Protein AF-A0A5C6ZH73-F1 (afdb_monomer)

Radius of gyration: 21.22 Å; Cα contacts (8 Å, |Δi|>4): 100; chains: 1; bounding box: 59×22×69 Å

Solvent-accessible surface area (backbone atoms only — not comparable to full-atom values): 9180 Å² total; per-residue (Å²): 137,83,81,81,75,85,69,60,70,68,52,52,53,50,52,51,49,53,51,51,50,54,53,51,55,53,50,50,53,48,52,51,52,52,50,52,39,52,50,30,51,54,52,22,63,76,31,60,92,39,62,70,47,25,53,32,22,52,52,22,32,50,50,50,52,50,44,44,66,76,56,54,63,60,82,90,48,64,80,86,55,101,42,71,70,48,46,54,51,33,50,53,50,44,50,55,48,50,56,54,32,62,71,47,49,60,59,51,52,50,50,36,48,60,29,42,38,67,47,44,36,74,76,37,101,44,56,65,56,35,50,52,51,49,53,51,49,50,52,53,52,50,53,54,49,51,52,51,50,55,53,48,54,52,51,52,53,49,54,53,51,58,58,58,76,74,110

Sequence (167 aa):
MKLYHAKAPDNFQKQLQTFKALLKGSMMAKTSSFMLIAVSLVLAYKSRDNMLNVLLLLTGMASVVFYIIKHLSLQEIKQKSYTQRSLMSSISKFKAYMANRKKYEIYFLGFWIISLIPYATSFLDSKLHAILFAILYIAVVTVLGNLAYKKIDKIIAHLESELQSIQ

Foldseek 3Di:
DDDDPPPPPVVLVVLVVLVVVVVVVLVVVLVVLVVLLVVLVVLLVVCVVPVLLNVLSVVLSVLSVVCSVPQSDCPPLDQPDSDLVSSLVSLVVVLVSLVSNLVCVLVSLLSSLVSCLVSQCVVDPDSVVSVVVSVVVSVVCNVVSVVVSVVVVVSSVVSNVVSVVVD

pLDDT: mean 83.02, std 11.83, range [34.12, 93.12]

Organism: NCBI:txid291179

Mean predicted aligned error: 7.64 Å

Secondary structure (DSSP, 8-state):
-------HHHHHHHHHHHHHHHHHHHHHHHHHHHHHHHHHHHHHHHTTT-HHHHHHHHHHHHHHHHHHHHHS--TT------SHHHHHHHHHHHHHHHHHHHHHHHHHHHHHHHHHHHHHHHHSS-HHHHHHHHHHHHHHHHHHHHHHHHHHHHHHHHHHHHHHTT-

Structure (mmCIF, N/CA/C/O backbone):
data_AF-A0A5C6ZH73-F1
#
_entry.id   AF-A0A5C6ZH73-F1
#
loop_
_atom_site.group_PDB
_atom_site.id
_atom_site.type_symbol
_atom_site.label_atom_id
_atom_site.label_alt_id
_atom_site.label_comp_id
_atom_site.label_asym_id
_atom_site.label_entity_id
_atom_site.label_seq_id
_atom_site.pdbx_PDB_ins_code
_atom_site.Cartn_x
_atom_site.Cartn_y
_atom_site.Cartn_z
_atom_site.occupancy
_atom_site.B_iso_or_equiv
_atom_site.auth_seq_id
_atom_site.auth_comp_id
_atom_site.auth_asym_id
_atom_site.auth_atom_id
_atom_site.pdbx_PDB_model_num
ATOM 1 N N . MET A 1 1 ? -36.554 -12.884 39.669 1.00 35.38 1 MET A N 1
ATOM 2 C CA . MET A 1 1 ? -35.283 -12.130 39.622 1.00 35.38 1 MET A CA 1
ATOM 3 C C . MET A 1 1 ? -34.382 -12.817 38.596 1.00 35.38 1 MET A C 1
ATOM 5 O O . MET A 1 1 ? -33.847 -13.876 38.890 1.00 35.38 1 MET A O 1
ATOM 9 N N . LYS A 1 2 ? -34.346 -12.344 37.341 1.00 34.12 2 LYS A N 1
ATOM 10 C CA . LYS A 1 2 ? -33.519 -12.963 36.288 1.00 34.12 2 LYS A CA 1
ATOM 11 C C . LYS A 1 2 ? -32.107 -12.387 36.384 1.00 34.12 2 LYS A C 1
ATOM 13 O O . LYS A 1 2 ? -31.927 -11.183 36.242 1.00 34.12 2 LYS A O 1
ATOM 18 N N . LEU A 1 3 ? -31.146 -13.256 36.681 1.00 39.62 3 LEU A N 1
ATOM 19 C CA . LEU A 1 3 ? -29.723 -12.947 36.767 1.00 39.62 3 LEU A CA 1
ATOM 20 C C . LEU A 1 3 ? -29.227 -12.393 35.422 1.00 39.62 3 LEU A C 1
ATOM 22 O O . LEU A 1 3 ? -29.347 -13.047 34.387 1.00 39.62 3 LEU A O 1
ATOM 26 N N . TYR A 1 4 ? -28.682 -11.177 35.448 1.00 38.81 4 TYR A N 1
ATOM 27 C CA . TYR A 1 4 ? -27.934 -10.596 34.338 1.00 38.81 4 TYR A CA 1
ATOM 28 C C . TYR A 1 4 ? -26.673 -11.437 34.113 1.00 38.81 4 TYR A C 1
ATOM 30 O O . TYR A 1 4 ? -25.740 -11.398 34.913 1.00 38.81 4 TYR A O 1
ATOM 38 N N . HIS A 1 5 ? -26.632 -12.213 33.030 1.00 41.28 5 HIS A N 1
ATOM 39 C CA . HIS A 1 5 ? -25.399 -12.869 32.613 1.00 41.28 5 HIS A CA 1
ATOM 40 C C . HIS A 1 5 ? -24.387 -11.812 32.159 1.00 41.28 5 HIS A C 1
ATOM 42 O O . HIS A 1 5 ? -24.611 -11.086 31.189 1.00 41.28 5 HIS A O 1
ATOM 48 N N . ALA A 1 6 ? -23.262 -11.743 32.867 1.00 46.09 6 ALA A N 1
ATOM 49 C CA . ALA A 1 6 ? -22.096 -10.954 32.504 1.00 46.09 6 ALA A CA 1
ATOM 50 C C . ALA A 1 6 ? -21.569 -11.378 31.116 1.00 46.09 6 ALA A C 1
ATOM 52 O O . ALA A 1 6 ? -20.849 -12.361 30.980 1.00 46.09 6 ALA A O 1
ATOM 53 N N . LYS A 1 7 ? -21.936 -10.623 30.073 1.00 51.59 7 LYS A N 1
ATOM 54 C CA . LYS A 1 7 ? -21.521 -10.802 28.662 1.00 51.59 7 LYS A CA 1
ATOM 55 C C . LYS A 1 7 ? -20.180 -10.123 28.307 1.00 51.59 7 LYS A C 1
ATOM 57 O O . LYS A 1 7 ? -19.784 -10.107 27.145 1.00 51.59 7 LYS A O 1
ATOM 62 N N . ALA A 1 8 ? -19.508 -9.503 29.277 1.00 52.72 8 ALA A N 1
ATOM 63 C CA . ALA A 1 8 ? -18.478 -8.486 29.038 1.00 52.72 8 ALA A CA 1
ATOM 64 C C . ALA A 1 8 ? -17.054 -8.975 28.651 1.00 52.72 8 ALA A C 1
ATOM 66 O O . ALA A 1 8 ? -16.444 -8.324 27.799 1.00 52.72 8 ALA A O 1
ATOM 67 N N . PRO A 1 9 ? -16.483 -10.066 29.208 1.00 55.25 9 PRO A N 1
ATOM 68 C CA . PRO A 1 9 ? -15.071 -10.390 28.962 1.00 55.25 9 PRO A CA 1
ATOM 69 C C . PRO A 1 9 ? -14.806 -10.985 27.567 1.00 55.25 9 PRO A C 1
ATOM 71 O O . PRO A 1 9 ? -13.835 -10.591 26.917 1.00 55.25 9 PRO A O 1
ATOM 74 N N . ASP A 1 10 ? -15.695 -11.848 27.063 1.00 63.78 10 ASP A N 1
ATOM 75 C CA . ASP A 1 10 ? -15.558 -12.459 25.729 1.00 63.78 10 ASP A CA 1
ATOM 76 C C . ASP A 1 10 ? -15.704 -11.436 24.596 1.00 63.78 10 ASP A C 1
ATOM 78 O O . ASP A 1 10 ? -14.987 -11.492 23.592 1.00 63.78 10 ASP A O 1
ATOM 82 N N . ASN A 1 11 ? -16.599 -10.455 24.761 1.00 78.06 11 ASN A N 1
ATOM 83 C CA . ASN A 1 11 ? -16.852 -9.466 23.717 1.00 78.06 11 ASN A CA 1
ATOM 84 C C . ASN A 1 11 ? -15.655 -8.517 23.535 1.00 78.06 11 ASN A C 1
ATOM 86 O O . ASN A 1 11 ? -15.214 -8.265 22.414 1.00 78.06 11 ASN A O 1
ATOM 90 N N . PHE A 1 12 ? -15.052 -8.066 24.641 1.00 80.31 12 PHE A N 1
ATOM 91 C CA . PHE A 1 12 ? -13.854 -7.227 24.585 1.00 80.31 12 PHE A CA 1
ATOM 92 C C . PHE A 1 12 ? -12.657 -7.963 23.963 1.00 80.31 12 PHE A C 1
ATOM 94 O O . PHE A 1 12 ? -11.948 -7.398 23.126 1.00 80.31 12 PHE A O 1
ATOM 101 N N . GLN A 1 13 ? -12.435 -9.235 24.317 1.00 83.12 13 GLN A N 1
ATOM 102 C CA . GLN A 1 13 ? -11.356 -10.026 23.718 1.00 83.12 13 GLN A CA 1
ATOM 103 C C . GLN A 1 13 ? -11.556 -10.238 22.212 1.00 83.12 13 GLN A C 1
ATOM 105 O O . GLN A 1 13 ? -10.593 -10.146 21.446 1.00 83.12 13 GLN A O 1
ATOM 110 N N . LYS A 1 14 ? -12.795 -10.452 21.762 1.00 86.19 14 LYS A N 1
ATOM 111 C CA . LYS A 1 14 ? -13.124 -10.586 20.337 1.00 86.19 14 LYS A CA 1
ATOM 112 C C . LYS A 1 14 ? -12.886 -9.286 19.558 1.00 86.19 14 LYS A C 1
ATOM 114 O O . LYS A 1 14 ? -12.275 -9.309 18.484 1.00 86.19 14 LYS A O 1
ATOM 119 N N . GLN A 1 15 ? -13.292 -8.145 20.111 1.00 85.50 15 GLN A N 1
ATOM 120 C CA . GLN A 1 15 ? -13.031 -6.820 19.531 1.00 85.50 15 GLN A CA 1
ATOM 121 C C . GLN A 1 15 ? -11.529 -6.542 19.433 1.00 85.50 15 GLN A C 1
ATOM 123 O O . GLN A 1 15 ? -11.021 -6.120 18.391 1.00 85.50 15 GLN A O 1
ATOM 128 N N . LEU A 1 16 ? -10.797 -6.863 20.500 1.00 87.38 16 LEU A N 1
ATOM 129 C CA . LEU A 1 16 ? -9.347 -6.761 20.567 1.00 87.38 16 LEU A CA 1
ATOM 130 C C . LEU A 1 16 ? -8.655 -7.613 19.494 1.00 87.38 16 LEU A C 1
ATOM 132 O O . LEU A 1 16 ? -7.744 -7.135 18.815 1.00 87.38 16 LEU A O 1
ATOM 136 N N . GLN A 1 17 ? -9.068 -8.870 19.327 1.00 88.19 17 GLN A N 1
ATOM 137 C CA . GLN A 1 17 ? -8.519 -9.762 18.302 1.00 88.19 17 GLN A CA 1
ATOM 138 C C . GLN A 1 17 ? -8.800 -9.245 16.890 1.00 88.19 17 GLN A C 1
ATOM 140 O O . GLN A 1 17 ? -7.896 -9.227 16.053 1.00 88.19 17 GLN A O 1
ATOM 145 N N . THR A 1 18 ? -10.016 -8.758 16.642 1.00 89.31 18 THR A N 1
ATOM 146 C CA . THR A 1 18 ? -10.399 -8.169 15.352 1.00 89.31 18 THR A CA 1
ATOM 147 C C . THR A 1 18 ? -9.540 -6.943 15.039 1.00 89.31 18 THR A C 1
ATOM 149 O O . THR A 1 18 ? -8.988 -6.830 13.943 1.00 89.31 18 THR A O 1
ATOM 152 N N . PHE A 1 19 ? -9.328 -6.063 16.021 1.00 89.44 19 PHE A N 1
ATOM 153 C CA . PHE A 1 19 ? -8.447 -4.908 15.866 1.00 89.44 19 PHE A CA 1
ATOM 154 C C . PHE A 1 19 ? -6.984 -5.313 15.612 1.00 89.44 19 PHE A C 1
ATOM 156 O O . PHE A 1 19 ? -6.337 -4.786 14.704 1.00 89.44 19 PHE A O 1
ATOM 163 N N . LYS A 1 20 ? -6.460 -6.312 16.335 1.00 88.69 20 LYS A N 1
ATOM 164 C CA . LYS A 1 20 ? -5.119 -6.872 16.079 1.00 88.69 20 LYS A CA 1
ATOM 165 C C . LYS A 1 20 ? -4.994 -7.447 14.664 1.00 88.69 20 LYS A C 1
ATOM 167 O O . LYS A 1 20 ? -3.952 -7.270 14.031 1.00 88.69 20 LYS A O 1
ATOM 172 N N . ALA A 1 21 ? -6.038 -8.091 14.144 1.00 89.38 21 ALA A N 1
ATOM 173 C CA . ALA A 1 21 ? -6.058 -8.594 12.772 1.00 89.38 21 ALA A CA 1
ATOM 174 C C . ALA A 1 21 ? -5.991 -7.451 11.740 1.00 89.38 21 ALA A C 1
ATOM 176 O O . ALA A 1 21 ? -5.223 -7.546 10.781 1.00 89.38 21 ALA A O 1
ATOM 177 N N . LEU A 1 22 ? -6.705 -6.340 11.968 1.00 90.12 22 LEU A N 1
ATOM 178 C CA . LEU A 1 22 ? -6.620 -5.136 11.127 1.00 90.12 22 LEU A CA 1
ATOM 179 C C . LEU A 1 22 ? -5.207 -4.524 11.123 1.00 90.12 22 LEU A C 1
ATOM 181 O O . LEU A 1 22 ? -4.679 -4.169 10.063 1.00 90.12 22 LEU A O 1
ATOM 185 N N . LEU A 1 23 ? -4.557 -4.460 12.291 1.00 88.56 23 LEU A N 1
ATOM 186 C CA . LEU A 1 23 ? -3.167 -4.008 12.404 1.00 88.56 23 LEU A CA 1
ATOM 187 C C . LEU A 1 23 ? -2.203 -4.935 11.651 1.00 88.56 23 LEU A C 1
ATOM 189 O O . LEU A 1 23 ? -1.315 -4.456 10.944 1.00 88.56 23 LEU A O 1
ATOM 193 N N . LYS A 1 24 ? -2.395 -6.257 11.748 1.00 87.00 24 LYS A N 1
ATOM 194 C CA . LYS A 1 24 ? -1.589 -7.243 11.012 1.00 87.00 24 LYS A CA 1
ATOM 195 C C . LYS A 1 24 ? -1.754 -7.087 9.499 1.00 87.00 24 LYS A C 1
ATOM 197 O O . LYS A 1 24 ? -0.753 -7.074 8.788 1.00 87.00 24 LYS A O 1
ATOM 202 N N . GLY A 1 25 ? -2.983 -6.898 9.015 1.00 84.50 25 GLY A N 1
ATOM 203 C CA . GLY A 1 25 ? -3.248 -6.619 7.600 1.00 84.50 25 GLY A CA 1
ATOM 204 C C . GLY A 1 25 ? -2.558 -5.338 7.113 1.00 84.50 25 GLY A C 1
ATOM 205 O O . GLY A 1 25 ? -1.984 -5.307 6.027 1.00 84.50 25 GLY A O 1
ATOM 206 N N . SER A 1 26 ? -2.516 -4.301 7.951 1.00 85.38 26 SER A N 1
ATOM 207 C CA . SER A 1 26 ? -1.792 -3.062 7.632 1.00 85.38 26 SER A CA 1
ATOM 208 C C . SER A 1 26 ? -0.272 -3.256 7.602 1.00 85.38 26 SER A C 1
ATOM 210 O O . SER A 1 26 ? 0.402 -2.687 6.746 1.00 85.38 26 SER A O 1
ATOM 212 N N . MET A 1 27 ? 0.282 -4.115 8.466 1.00 84.81 27 MET A N 1
ATOM 213 C CA . MET A 1 27 ? 1.695 -4.501 8.377 1.00 84.81 27 MET A CA 1
ATOM 214 C C . MET A 1 27 ? 2.011 -5.302 7.110 1.00 84.81 27 MET A C 1
ATOM 216 O O . MET A 1 27 ? 3.051 -5.062 6.504 1.00 84.81 27 MET A O 1
ATOM 220 N N . MET A 1 28 ? 1.115 -6.186 6.659 1.00 84.19 28 MET A N 1
ATOM 221 C CA . MET A 1 28 ? 1.297 -6.905 5.389 1.00 84.19 28 MET A CA 1
ATOM 222 C C . MET A 1 28 ? 1.378 -5.953 4.192 1.00 84.19 28 MET A C 1
ATOM 224 O O . MET A 1 28 ? 2.185 -6.175 3.293 1.00 84.19 28 MET A O 1
ATOM 228 N N . ALA A 1 29 ? 0.616 -4.855 4.200 1.00 82.81 29 ALA A N 1
ATOM 229 C CA . ALA A 1 29 ? 0.737 -3.831 3.165 1.00 82.81 29 ALA A CA 1
ATOM 230 C C . ALA A 1 29 ? 2.135 -3.191 3.151 1.00 82.81 29 ALA A C 1
ATOM 232 O O . ALA A 1 29 ? 2.741 -3.055 2.090 1.00 82.81 29 ALA A O 1
ATOM 233 N N . LYS A 1 30 ? 2.707 -2.897 4.324 1.00 85.44 30 LYS A N 1
ATOM 234 C CA . LYS A 1 30 ? 4.094 -2.423 4.421 1.00 85.44 30 LYS A CA 1
ATOM 235 C C . LYS A 1 30 ? 5.085 -3.446 3.848 1.00 85.44 30 LYS A C 1
ATOM 237 O O . LYS A 1 30 ? 5.991 -3.067 3.111 1.00 85.44 30 LYS A O 1
ATOM 242 N N . THR A 1 31 ? 4.890 -4.734 4.134 1.00 85.38 31 THR A N 1
ATOM 243 C CA . THR A 1 31 ? 5.698 -5.818 3.552 1.00 85.38 31 THR A CA 1
ATOM 244 C C . THR A 1 31 ? 5.579 -5.865 2.028 1.00 85.38 31 THR A C 1
ATOM 246 O O . THR A 1 31 ? 6.600 -5.972 1.354 1.00 85.38 31 THR A O 1
ATOM 249 N N . SER A 1 32 ? 4.375 -5.712 1.467 1.00 85.38 32 SER A N 1
ATOM 250 C CA . SER A 1 32 ? 4.204 -5.657 0.008 1.00 85.38 32 SER A CA 1
ATOM 251 C C . SER A 1 32 ? 4.942 -4.472 -0.622 1.00 85.38 32 SER A C 1
ATOM 253 O O . SER A 1 32 ? 5.569 -4.630 -1.663 1.00 85.38 32 SER A O 1
ATOM 255 N N . SER A 1 33 ? 4.987 -3.309 0.037 1.00 85.94 33 SER A N 1
ATOM 256 C CA . SER A 1 33 ? 5.775 -2.170 -0.450 1.00 85.94 33 SER A CA 1
ATOM 257 C C . SER A 1 33 ? 7.283 -2.448 -0.438 1.00 85.94 33 SER A C 1
ATOM 259 O O . SER A 1 33 ? 7.984 -2.030 -1.356 1.00 85.94 33 SER A O 1
ATOM 261 N N . PHE A 1 34 ? 7.794 -3.207 0.538 1.00 88.62 34 PHE A N 1
ATOM 262 C CA . PHE A 1 34 ? 9.186 -3.674 0.504 1.00 88.62 34 PHE A CA 1
ATOM 263 C C . PHE A 1 34 ? 9.454 -4.660 -0.639 1.00 88.62 34 PHE A C 1
ATOM 265 O O . PHE A 1 34 ? 10.534 -4.621 -1.224 1.00 88.62 34 PHE A O 1
ATOM 272 N N . MET A 1 35 ? 8.480 -5.498 -1.009 1.00 88.62 35 MET A N 1
ATOM 273 C CA . MET A 1 35 ? 8.606 -6.345 -2.201 1.00 88.62 35 MET A CA 1
ATOM 274 C C . MET A 1 35 ? 8.710 -5.504 -3.478 1.00 88.62 35 MET A C 1
ATOM 276 O O . MET A 1 35 ? 9.551 -5.802 -4.318 1.00 88.62 35 MET A O 1
ATOM 280 N N . LEU A 1 36 ? 7.934 -4.419 -3.605 1.00 87.12 36 LEU A N 1
ATOM 281 C CA . LEU A 1 36 ? 8.045 -3.501 -4.749 1.00 87.12 36 LEU A CA 1
ATOM 282 C C . LEU A 1 36 ? 9.436 -2.857 -4.835 1.00 87.12 36 LEU A C 1
ATOM 284 O O . LEU A 1 36 ? 9.996 -2.764 -5.923 1.00 87.12 36 LEU A O 1
ATOM 288 N N . ILE A 1 37 ? 10.018 -2.473 -3.694 1.00 90.69 37 ILE A N 1
ATOM 289 C CA . ILE A 1 37 ? 11.401 -1.973 -3.618 1.00 90.69 37 ILE A CA 1
ATOM 290 C C . ILE A 1 37 ? 12.391 -3.032 -4.115 1.00 90.69 37 ILE A C 1
ATOM 292 O O . ILE A 1 37 ? 13.245 -2.728 -4.947 1.00 90.69 37 ILE A O 1
ATOM 296 N N . ALA A 1 38 ? 12.266 -4.275 -3.644 1.00 91.44 38 ALA A N 1
ATOM 297 C CA . ALA A 1 38 ? 13.137 -5.369 -4.068 1.00 91.44 38 ALA A CA 1
ATOM 298 C C . ALA A 1 38 ? 13.022 -5.636 -5.578 1.00 91.44 38 ALA A C 1
ATOM 300 O O . ALA A 1 38 ? 14.039 -5.791 -6.251 1.00 91.44 38 ALA A O 1
ATOM 301 N N . VAL A 1 39 ? 11.803 -5.614 -6.126 1.00 88.62 39 VAL A N 1
ATOM 302 C CA . VAL A 1 39 ? 11.569 -5.724 -7.572 1.00 88.62 39 VAL A CA 1
ATOM 303 C C . VAL A 1 39 ? 12.263 -4.581 -8.312 1.00 88.62 39 VAL A C 1
ATOM 305 O O . VAL A 1 39 ? 13.037 -4.847 -9.226 1.00 88.62 39 VAL A O 1
ATOM 308 N N . SER A 1 40 ? 12.074 -3.325 -7.895 1.00 88.62 40 SER A N 1
ATOM 309 C CA . SER A 1 40 ? 12.751 -2.177 -8.516 1.00 88.62 40 SER A CA 1
ATOM 310 C C . SER A 1 40 ? 14.278 -2.315 -8.503 1.00 88.62 40 SER A C 1
ATOM 312 O O . SER A 1 40 ? 14.912 -2.020 -9.513 1.00 88.62 40 SER A O 1
ATOM 314 N N . LEU A 1 41 ? 14.870 -2.816 -7.413 1.00 90.75 41 LEU A N 1
ATOM 315 C CA . LEU A 1 41 ? 16.315 -3.059 -7.311 1.00 90.75 41 LEU A CA 1
ATOM 316 C C . LEU A 1 41 ? 16.801 -4.159 -8.262 1.00 90.75 41 LEU A C 1
ATOM 318 O O . LEU A 1 41 ? 17.802 -3.973 -8.952 1.00 90.75 41 LEU A O 1
ATOM 322 N N . VAL A 1 42 ? 16.088 -5.286 -8.334 1.00 91.56 42 VAL A N 1
ATOM 323 C CA . VAL A 1 42 ? 16.423 -6.390 -9.250 1.00 91.56 42 VAL A CA 1
ATOM 324 C C . VAL A 1 42 ? 16.350 -5.925 -10.705 1.00 91.56 42 VAL A C 1
ATOM 326 O O . VAL A 1 42 ? 17.256 -6.207 -11.493 1.00 91.56 4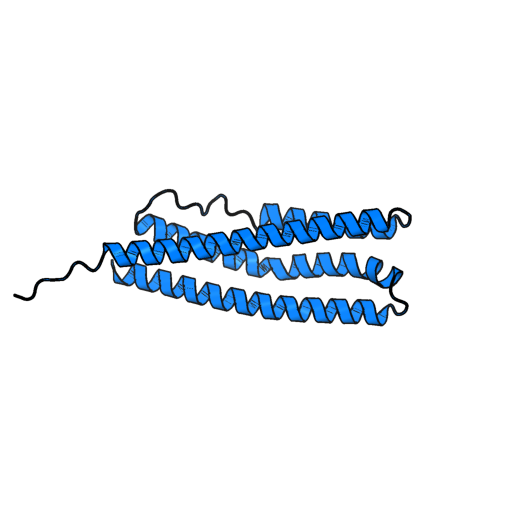2 VAL A O 1
ATOM 329 N N . LEU A 1 43 ? 15.304 -5.176 -11.065 1.00 88.25 43 LEU A N 1
ATOM 330 C CA . LEU A 1 43 ? 15.150 -4.634 -12.415 1.00 88.25 43 LEU A CA 1
ATOM 331 C C . LEU A 1 43 ? 16.233 -3.593 -12.729 1.00 88.25 43 LEU A C 1
ATOM 333 O O . LEU A 1 43 ? 16.773 -3.602 -13.835 1.00 88.25 43 LEU A O 1
ATOM 337 N N . ALA A 1 44 ? 16.606 -2.751 -11.759 1.00 90.25 44 ALA A N 1
ATOM 338 C CA . ALA A 1 44 ? 17.666 -1.761 -11.929 1.00 90.25 44 ALA A CA 1
ATOM 339 C C . ALA A 1 44 ? 19.018 -2.442 -12.167 1.00 90.25 44 ALA A C 1
ATOM 341 O O . ALA A 1 44 ? 19.731 -2.080 -13.099 1.00 90.25 44 ALA A O 1
ATOM 342 N N . TYR A 1 45 ? 19.336 -3.488 -11.400 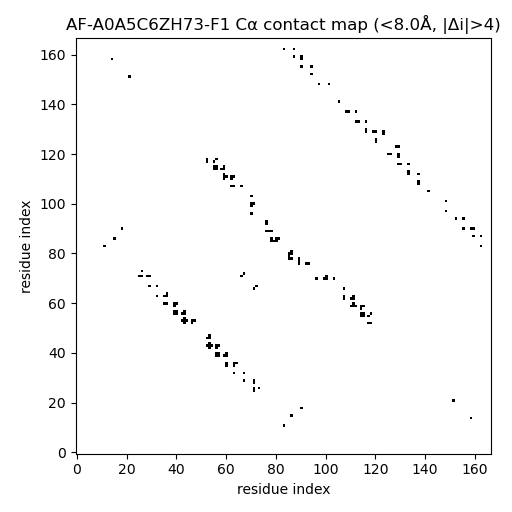1.00 90.38 45 TYR A N 1
ATOM 343 C CA . TYR A 1 45 ? 20.553 -4.274 -11.602 1.00 90.38 45 TYR A CA 1
ATOM 344 C C . TYR A 1 45 ? 20.588 -4.953 -12.979 1.00 90.38 45 TYR A C 1
ATOM 346 O O . TYR A 1 45 ? 21.622 -4.950 -13.649 1.00 90.38 45 TYR A O 1
ATOM 354 N N . LYS A 1 46 ? 19.451 -5.495 -13.436 1.00 88.06 46 LYS A N 1
ATOM 355 C CA . LYS A 1 46 ? 19.327 -6.100 -14.772 1.00 88.06 46 LYS A CA 1
ATOM 356 C C . LYS A 1 46 ? 19.497 -5.073 -15.899 1.00 88.06 46 LYS A C 1
ATOM 358 O O . LYS A 1 46 ? 19.980 -5.427 -16.966 1.00 88.06 46 LYS A O 1
ATOM 363 N N . SER A 1 47 ? 19.121 -3.817 -15.668 1.00 87.12 47 SER A N 1
ATOM 364 C CA . SER A 1 47 ? 19.267 -2.714 -16.624 1.00 87.12 47 SER A CA 1
ATOM 365 C C . SER A 1 47 ? 20.499 -1.844 -16.390 1.00 87.12 47 SER A C 1
ATOM 367 O O . SER A 1 47 ? 20.529 -0.725 -16.889 1.00 87.12 47 SER A O 1
ATOM 369 N N . ARG A 1 48 ? 21.523 -2.336 -15.682 1.00 87.75 48 ARG A N 1
ATOM 370 C CA . ARG A 1 48 ? 22.740 -1.568 -15.357 1.00 87.75 48 ARG A CA 1
ATOM 371 C C . ARG A 1 48 ? 23.419 -0.904 -16.562 1.00 87.75 48 ARG A C 1
ATOM 373 O O . ARG A 1 48 ? 24.022 0.149 -16.403 1.00 87.75 48 ARG A O 1
ATOM 380 N N . ASP A 1 49 ? 23.271 -1.483 -17.751 1.00 88.06 49 ASP A N 1
ATOM 381 C CA . ASP A 1 49 ? 23.863 -0.970 -18.991 1.00 88.06 49 ASP A CA 1
ATOM 382 C C . ASP A 1 49 ? 23.047 0.188 -19.610 1.00 88.06 49 ASP A C 1
ATOM 384 O O . ASP A 1 49 ? 23.510 0.874 -20.517 1.00 88.06 49 ASP A O 1
ATOM 388 N N . ASN A 1 50 ? 21.835 0.448 -19.104 1.00 87.00 50 ASN A N 1
ATOM 389 C CA . ASN A 1 50 ? 20.979 1.567 -19.491 1.00 87.00 50 ASN A CA 1
ATOM 390 C C . ASN A 1 50 ? 20.706 2.466 -18.275 1.00 87.00 50 ASN A C 1
ATOM 392 O O . ASN A 1 50 ? 19.742 2.276 -17.528 1.00 87.00 50 ASN A O 1
ATOM 396 N 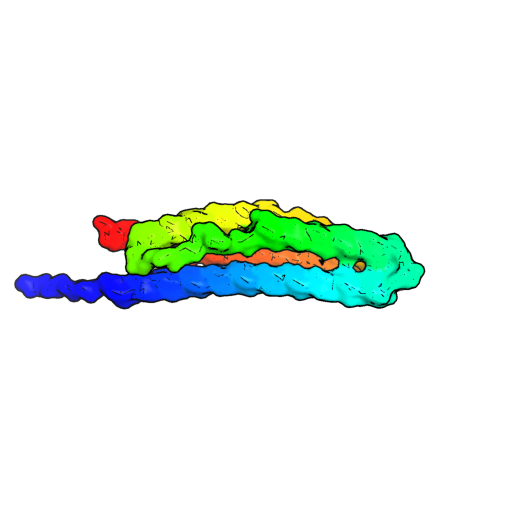N . MET A 1 51 ? 21.552 3.486 -18.109 1.00 88.31 51 MET A N 1
ATOM 397 C CA . MET A 1 51 ? 21.495 4.414 -16.974 1.00 88.31 51 MET A CA 1
ATOM 398 C C . MET A 1 51 ? 20.125 5.098 -16.824 1.00 88.31 51 MET A C 1
ATOM 400 O O . MET A 1 51 ? 19.669 5.319 -15.705 1.00 88.31 51 MET A O 1
ATOM 404 N N . LEU A 1 52 ? 19.431 5.395 -17.928 1.00 88.12 52 LEU A N 1
ATOM 405 C CA . LEU A 1 52 ? 18.106 6.019 -17.884 1.00 88.12 52 LEU A CA 1
ATOM 406 C C . LEU A 1 52 ? 17.074 5.094 -17.222 1.00 88.12 52 LEU A C 1
ATOM 408 O O . LEU A 1 52 ? 16.324 5.534 -16.349 1.00 88.12 52 LEU A O 1
ATOM 412 N N . ASN A 1 53 ? 17.083 3.803 -17.563 1.00 87.19 53 ASN A N 1
ATOM 413 C CA . ASN A 1 53 ? 16.223 2.809 -16.916 1.00 87.19 53 ASN A CA 1
ATOM 414 C C . ASN A 1 53 ? 16.562 2.651 -15.427 1.00 87.19 53 ASN A C 1
ATOM 416 O O . ASN A 1 53 ? 15.655 2.578 -14.598 1.00 87.19 53 ASN A O 1
ATOM 420 N N . VAL A 1 54 ? 17.852 2.638 -15.077 1.00 88.44 54 VAL A N 1
ATOM 421 C CA . VAL A 1 54 ? 18.305 2.568 -13.677 1.00 88.44 54 VAL A CA 1
ATOM 422 C C . VAL A 1 54 ? 17.771 3.754 -12.877 1.00 88.44 54 VAL A C 1
ATOM 424 O O . VAL A 1 54 ? 17.147 3.558 -11.835 1.00 88.44 54 VAL A O 1
ATOM 427 N N . LEU A 1 55 ? 17.960 4.980 -13.373 1.00 91.25 55 LEU A N 1
ATOM 428 C CA . LEU A 1 55 ? 17.523 6.200 -12.691 1.00 91.25 55 LEU A CA 1
ATOM 429 C C . LEU A 1 55 ? 16.008 6.229 -12.475 1.00 91.25 55 LEU A C 1
ATOM 431 O O . LEU A 1 55 ? 15.547 6.581 -11.387 1.00 91.25 55 LEU A O 1
ATOM 435 N N . LEU A 1 56 ? 15.226 5.819 -13.474 1.00 90.62 56 LEU A N 1
ATOM 436 C CA . LEU A 1 56 ? 13.769 5.758 -13.358 1.00 90.62 56 LEU A CA 1
ATOM 437 C C . LEU A 1 56 ? 13.325 4.740 -12.306 1.00 90.62 56 LEU A C 1
ATOM 439 O O . LEU A 1 56 ? 12.524 5.077 -11.435 1.00 90.62 56 LEU A O 1
ATOM 443 N N . LEU A 1 57 ? 13.892 3.532 -12.317 1.00 90.56 57 LEU A N 1
ATOM 444 C CA . LEU A 1 57 ? 13.570 2.492 -11.337 1.00 90.56 57 LEU A CA 1
ATOM 445 C C . LEU A 1 57 ? 13.969 2.890 -9.911 1.00 90.56 57 LEU A C 1
ATOM 447 O O . LEU A 1 57 ? 13.212 2.633 -8.972 1.00 90.56 57 LEU A O 1
ATOM 451 N N . LEU A 1 58 ? 15.112 3.561 -9.739 1.00 92.75 58 LEU A N 1
ATOM 452 C CA . LEU A 1 58 ? 15.537 4.111 -8.448 1.00 92.75 58 LEU A CA 1
ATOM 453 C C . LEU A 1 58 ? 14.623 5.250 -7.981 1.00 92.75 58 LEU A C 1
ATOM 455 O O . LEU A 1 58 ? 14.307 5.333 -6.795 1.00 92.75 58 LEU A O 1
ATOM 459 N N . THR A 1 59 ? 14.140 6.089 -8.898 1.00 91.88 59 THR A N 1
ATOM 460 C CA . THR A 1 59 ? 13.168 7.150 -8.586 1.00 91.88 59 THR A CA 1
ATOM 461 C C . THR A 1 59 ? 11.825 6.551 -8.158 1.00 91.88 59 THR A C 1
ATOM 463 O O . THR A 1 59 ? 11.242 6.962 -7.151 1.00 91.88 59 THR A O 1
ATOM 466 N N . GLY A 1 6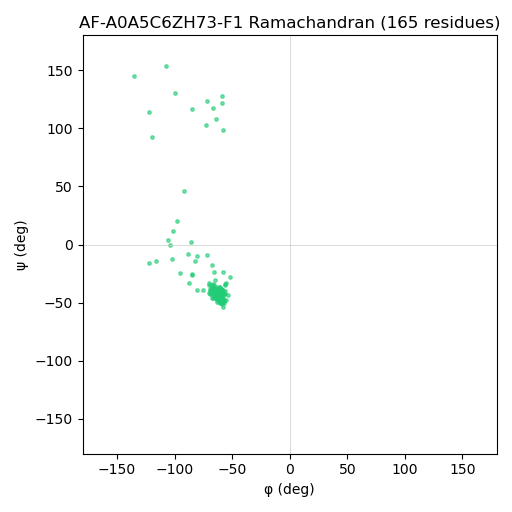0 ? 11.363 5.515 -8.863 1.00 89.81 60 GLY A N 1
ATOM 467 C CA . GLY A 1 60 ? 10.205 4.717 -8.470 1.00 89.81 60 GLY A CA 1
ATOM 468 C C . 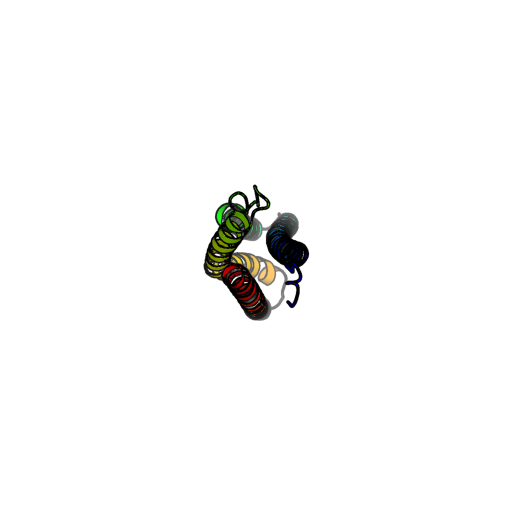GLY A 1 60 ? 10.380 4.111 -7.080 1.00 89.81 60 GLY A C 1
ATOM 469 O O . GLY A 1 60 ? 9.516 4.278 -6.220 1.00 89.81 60 GLY A O 1
ATOM 470 N N . MET A 1 61 ? 11.526 3.484 -6.814 1.00 92.06 61 MET A N 1
ATOM 471 C CA . MET A 1 61 ? 11.870 2.942 -5.498 1.00 92.06 61 MET A CA 1
ATOM 472 C C . MET A 1 61 ? 11.839 4.018 -4.404 1.00 92.06 61 MET A C 1
ATOM 474 O O . MET A 1 61 ? 11.221 3.807 -3.360 1.00 92.06 61 MET A O 1
ATOM 478 N N . ALA A 1 62 ? 12.456 5.179 -4.636 1.00 92.62 62 ALA A N 1
ATOM 479 C CA . ALA A 1 62 ? 12.483 6.286 -3.683 1.00 92.62 62 ALA A CA 1
ATOM 480 C C . ALA A 1 62 ? 11.067 6.771 -3.329 1.00 92.62 62 ALA A C 1
ATOM 482 O O . ALA A 1 62 ? 10.776 7.026 -2.158 1.00 92.62 62 ALA A O 1
ATOM 483 N N . SER A 1 63 ? 10.156 6.817 -4.306 1.00 91.44 63 SER A N 1
ATOM 484 C CA . SER A 1 63 ? 8.751 7.161 -4.057 1.00 91.44 63 SER A CA 1
ATOM 485 C C . SER A 1 63 ? 8.052 6.149 -3.138 1.00 91.44 63 SER A C 1
ATOM 487 O O . SER A 1 63 ? 7.330 6.542 -2.221 1.00 91.44 63 SER A O 1
ATOM 489 N N . VAL A 1 64 ? 8.326 4.849 -3.311 1.00 89.69 64 VAL A N 1
ATOM 490 C CA . VAL A 1 64 ? 7.780 3.784 -2.458 1.00 89.69 64 VAL A CA 1
ATOM 491 C C . VAL A 1 64 ? 8.377 3.860 -1.052 1.00 89.69 64 VAL A C 1
ATOM 493 O O . VAL A 1 64 ? 7.647 3.731 -0.072 1.00 89.69 64 VAL A O 1
ATOM 496 N N . VAL A 1 65 ? 9.678 4.139 -0.919 1.00 91.19 65 VAL A N 1
ATOM 497 C CA . VAL A 1 65 ? 10.324 4.362 0.387 1.00 91.19 65 VAL A CA 1
ATOM 498 C C . VAL A 1 65 ? 9.671 5.537 1.118 1.00 91.19 65 VAL A C 1
ATOM 500 O O . VAL A 1 65 ? 9.304 5.411 2.289 1.00 91.19 65 VAL A O 1
ATOM 503 N N . PHE A 1 66 ? 9.460 6.657 0.425 1.00 90.56 66 PHE A N 1
ATOM 504 C CA . PHE A 1 66 ? 8.787 7.822 0.993 1.00 90.56 66 PHE A CA 1
ATOM 505 C C . PHE A 1 66 ? 7.356 7.492 1.442 1.00 90.56 66 PHE A C 1
ATOM 507 O O . PHE A 1 66 ? 6.956 7.852 2.553 1.00 90.56 66 PHE A O 1
ATOM 514 N N . TYR A 1 67 ? 6.607 6.738 0.631 1.00 88.50 67 TYR A N 1
ATOM 515 C CA . TYR A 1 67 ? 5.280 6.242 0.997 1.00 88.50 67 TYR A CA 1
ATOM 516 C C . TYR A 1 67 ? 5.311 5.379 2.264 1.00 88.50 67 TYR A C 1
ATOM 518 O O . TYR A 1 67 ? 4.492 5.573 3.166 1.00 88.50 67 TYR A O 1
ATOM 526 N N . ILE A 1 68 ? 6.286 4.471 2.377 1.00 88.06 68 ILE A N 1
ATOM 527 C CA . ILE A 1 68 ? 6.443 3.608 3.552 1.00 88.06 68 ILE A CA 1
ATOM 528 C C . ILE A 1 68 ? 6.649 4.432 4.821 1.00 88.06 68 ILE A C 1
ATOM 530 O O . ILE A 1 68 ? 5.974 4.198 5.828 1.00 88.06 68 ILE A O 1
ATOM 534 N N . ILE A 1 69 ? 7.577 5.387 4.777 1.00 86.75 69 ILE A N 1
ATOM 535 C CA . ILE A 1 69 ? 7.954 6.189 5.945 1.00 86.75 69 ILE A CA 1
ATOM 536 C C . ILE A 1 69 ? 6.788 7.081 6.378 1.00 86.75 69 ILE A C 1
ATOM 538 O O . ILE A 1 69 ? 6.452 7.121 7.562 1.00 86.75 69 ILE A O 1
ATOM 542 N N . LYS A 1 70 ? 6.143 7.763 5.426 1.00 85.75 70 LYS A N 1
ATOM 543 C CA . LYS A 1 70 ? 5.159 8.810 5.724 1.00 85.75 70 LYS A CA 1
ATOM 544 C C . LYS A 1 70 ? 3.732 8.294 5.910 1.00 85.75 70 LYS A C 1
ATOM 546 O O . LYS A 1 70 ? 2.982 8.862 6.698 1.00 85.75 70 LYS A O 1
ATOM 551 N N . HIS A 1 71 ? 3.342 7.235 5.199 1.00 85.06 71 HIS A N 1
ATOM 552 C CA . HIS A 1 71 ? 1.939 6.812 5.106 1.00 85.06 71 HIS A CA 1
ATOM 553 C C . HIS A 1 71 ? 1.676 5.370 5.565 1.00 85.06 71 HIS A C 1
ATOM 555 O O . HIS A 1 71 ? 0.527 5.035 5.845 1.00 85.06 71 HIS A O 1
ATOM 561 N N . LEU A 1 72 ? 2.703 4.520 5.705 1.00 83.25 72 LEU A N 1
ATOM 562 C CA . LEU A 1 72 ? 2.560 3.146 6.220 1.00 83.25 72 LEU A CA 1
ATOM 563 C C . LEU A 1 72 ? 3.082 2.965 7.656 1.00 83.25 72 LEU A C 1
ATOM 565 O O . LEU A 1 72 ? 3.067 1.848 8.179 1.00 83.25 72 LEU A O 1
ATOM 569 N N . SER A 1 73 ? 3.532 4.030 8.324 1.00 79.62 73 SER A N 1
ATOM 570 C CA . SER A 1 73 ? 3.979 3.945 9.718 1.00 79.62 73 SER A CA 1
ATOM 571 C C . SER A 1 73 ? 2.799 3.742 10.676 1.00 79.62 73 SER A C 1
ATOM 573 O O . SER A 1 73 ? 1.876 4.547 10.730 1.00 79.62 73 SER A O 1
ATOM 575 N N . LEU A 1 74 ? 2.849 2.663 11.464 1.00 78.12 74 LEU A N 1
ATOM 576 C CA . LEU A 1 74 ? 1.865 2.328 12.508 1.00 78.12 74 LEU A CA 1
ATOM 577 C C . LEU A 1 74 ? 2.357 2.684 13.923 1.00 78.12 74 LEU A C 1
ATOM 579 O O . LEU A 1 74 ? 1.782 2.224 14.912 1.00 78.12 74 LEU A O 1
ATOM 583 N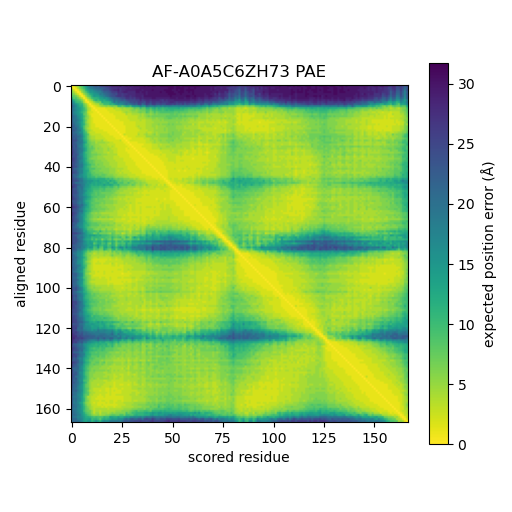 N . GLN A 1 75 ? 3.453 3.443 14.047 1.00 69.12 75 GLN A N 1
ATOM 584 C CA . GLN A 1 75 ? 4.139 3.668 15.328 1.00 69.12 75 GLN A CA 1
ATOM 585 C C . GLN A 1 75 ? 3.217 4.253 16.413 1.00 69.12 75 GLN A C 1
ATOM 587 O O . GLN A 1 75 ? 3.323 3.860 17.575 1.00 69.12 75 GLN A O 1
ATOM 592 N N . GLU A 1 76 ? 2.260 5.100 16.032 1.00 67.56 76 GLU A N 1
ATOM 593 C CA . GLU A 1 76 ? 1.354 5.799 16.956 1.00 67.56 76 GLU A CA 1
ATOM 594 C C . GLU A 1 76 ? 0.069 5.026 17.311 1.00 67.56 76 GLU A C 1
ATOM 596 O O . GLU A 1 76 ? -0.682 5.440 18.198 1.00 67.56 76 GLU A O 1
ATOM 601 N N . ILE A 1 77 ? -0.191 3.895 16.643 1.00 74.62 77 ILE A N 1
ATOM 602 C CA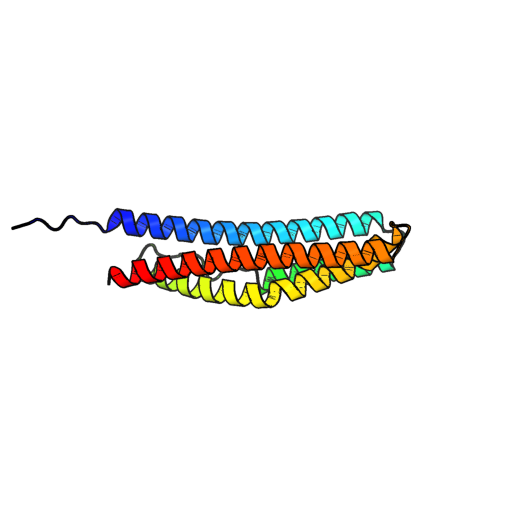 . ILE A 1 77 ? -1.460 3.142 16.733 1.00 74.62 77 ILE A CA 1
ATOM 603 C C . ILE A 1 77 ? -1.308 1.879 17.600 1.00 74.62 77 ILE A C 1
ATOM 605 O O . ILE A 1 77 ? -2.267 1.143 17.833 1.00 74.62 77 ILE A O 1
ATOM 609 N N . LYS A 1 78 ? -0.108 1.621 18.139 1.00 65.00 78 LYS A N 1
ATOM 610 C CA . LYS A 1 78 ? 0.130 0.480 19.032 1.00 65.00 78 LYS A CA 1
ATOM 611 C C . LYS A 1 78 ? -0.783 0.557 20.256 1.00 65.00 78 LYS A C 1
ATOM 613 O O . LYS A 1 78 ? -0.810 1.559 20.971 1.00 65.00 78 LYS A O 1
ATOM 618 N N . GLN A 1 79 ? -1.500 -0.528 20.517 1.00 63.53 79 GLN A N 1
ATOM 619 C CA . GLN A 1 79 ? -2.353 -0.640 21.689 1.00 63.53 79 GLN A CA 1
ATOM 620 C C . GLN A 1 79 ? -1.489 -0.801 22.945 1.00 63.53 79 GLN A C 1
ATOM 622 O O . GLN A 1 79 ? -0.929 -1.867 23.185 1.00 63.53 79 GLN A O 1
ATOM 627 N N . LYS A 1 80 ? -1.346 0.282 23.718 1.00 61.75 80 LYS A N 1
ATOM 628 C CA . LYS A 1 80 ? -0.530 0.309 24.943 1.00 61.75 80 LYS A CA 1
ATOM 629 C C . LYS A 1 80 ? -1.279 -0.185 26.184 1.00 61.75 80 LYS A C 1
ATOM 631 O O . LYS A 1 80 ? -0.637 -0.654 27.112 1.00 61.75 80 LYS A O 1
ATOM 636 N N . SER A 1 81 ? -2.614 -0.097 26.207 1.00 61.03 81 SER A N 1
ATOM 637 C CA . SER A 1 81 ? -3.426 -0.575 27.333 1.00 61.03 81 SER A CA 1
ATOM 638 C C . SER A 1 81 ? -4.647 -1.378 26.871 1.00 61.03 81 SER A C 1
ATOM 640 O O . SER A 1 81 ? -5.248 -1.095 25.832 1.00 61.03 81 SER A O 1
ATOM 642 N N . TYR A 1 82 ? -5.005 -2.399 27.651 1.00 74.25 82 TYR A N 1
ATOM 643 C CA . TYR A 1 82 ? -6.105 -3.330 27.378 1.00 74.25 82 TYR A CA 1
ATOM 644 C C . TYR A 1 82 ? -7.419 -2.865 28.021 1.00 74.25 82 TYR A C 1
ATOM 646 O O . TYR A 1 82 ? -8.127 -3.644 28.647 1.00 74.25 82 TYR A O 1
ATOM 654 N N . THR A 1 83 ? -7.744 -1.580 27.876 1.00 80.25 83 THR A N 1
ATOM 655 C CA . THR A 1 83 ? -9.015 -1.003 28.341 1.00 80.25 83 THR A CA 1
ATOM 656 C C . THR A 1 83 ? -9.922 -0.679 27.154 1.00 80.25 83 THR A C 1
ATOM 658 O O . THR A 1 83 ? -9.429 -0.387 26.061 1.00 80.25 83 THR A O 1
ATOM 661 N N . GLN A 1 84 ? -11.246 -0.671 27.354 1.00 79.50 84 GLN A N 1
ATOM 662 C CA . GLN A 1 84 ? -12.208 -0.286 26.307 1.00 79.50 84 GLN A CA 1
ATOM 663 C C . GLN A 1 84 ? -11.951 1.126 25.767 1.00 79.50 84 GLN A C 1
ATOM 665 O O . GLN A 1 84 ? -11.931 1.330 24.556 1.00 79.50 84 GLN A O 1
ATOM 670 N N . ARG A 1 85 ? -11.661 2.094 26.646 1.00 82.50 85 ARG A N 1
ATOM 671 C CA . ARG A 1 85 ? -11.368 3.480 26.248 1.00 82.50 85 ARG A CA 1
ATOM 672 C C . ARG A 1 85 ? -10.103 3.580 25.392 1.00 82.50 85 ARG A C 1
ATOM 674 O O . ARG A 1 85 ? -10.073 4.317 24.407 1.00 82.50 85 ARG A O 1
ATOM 681 N N . SER A 1 86 ? -9.070 2.808 25.733 1.00 84.12 86 SER A N 1
ATOM 682 C CA . SER A 1 86 ? -7.849 2.738 24.928 1.00 84.12 86 SER A CA 1
ATOM 683 C C . SER A 1 86 ? -8.075 2.042 23.594 1.00 84.12 86 SER A C 1
ATOM 685 O O . SER A 1 86 ? -7.500 2.477 22.601 1.00 84.12 86 SER A O 1
ATOM 687 N N . LEU A 1 87 ? -8.894 0.988 23.554 1.00 84.19 87 LEU A N 1
ATOM 688 C CA . LEU A 1 87 ? -9.243 0.301 22.312 1.00 84.19 87 LEU A CA 1
ATOM 689 C C . LEU A 1 87 ? -10.023 1.233 21.375 1.00 84.19 87 LEU A C 1
ATOM 691 O O . LEU A 1 87 ? -9.652 1.361 20.212 1.00 84.19 87 LEU A O 1
ATOM 695 N N . MET A 1 88 ? -11.014 1.959 21.898 1.00 86.19 88 MET A N 1
ATOM 696 C CA . MET A 1 88 ? -11.769 2.966 21.146 1.00 86.19 88 MET A CA 1
ATOM 697 C C . MET A 1 88 ? -10.848 4.055 20.571 1.00 86.19 88 MET A C 1
ATOM 699 O O . MET A 1 88 ? -10.914 4.375 19.385 1.00 86.19 88 MET A O 1
ATOM 703 N N . SER A 1 89 ? -9.924 4.585 21.384 1.00 87.06 89 SER A N 1
ATOM 704 C CA . SER A 1 89 ? -8.936 5.568 20.917 1.00 87.06 89 SER A CA 1
ATOM 705 C C . SER A 1 89 ? -8.034 5.002 19.811 1.00 87.06 89 SER A C 1
ATOM 707 O O . SER A 1 89 ? -7.798 5.668 18.802 1.00 87.06 89 SER A O 1
ATOM 709 N N . SER A 1 90 ? -7.560 3.761 19.959 1.00 88.00 90 SER A N 1
ATOM 710 C CA . SER A 1 90 ? -6.746 3.084 18.944 1.00 88.00 90 SER A CA 1
ATOM 711 C C . SER A 1 90 ? -7.513 2.838 17.640 1.00 88.00 90 SER A C 1
ATOM 713 O O . SER A 1 90 ? -6.938 3.035 16.571 1.00 88.00 90 SER A O 1
ATOM 715 N N . ILE A 1 91 ? -8.798 2.474 17.703 1.00 89.56 91 ILE A N 1
ATOM 716 C CA . ILE A 1 91 ? -9.663 2.301 16.523 1.00 89.56 91 ILE A CA 1
ATOM 717 C C . ILE A 1 91 ? -9.865 3.634 15.797 1.00 89.56 91 ILE A C 1
ATOM 719 O O . ILE A 1 91 ? -9.693 3.693 14.582 1.00 89.56 91 ILE A O 1
ATOM 723 N N . SER A 1 92 ? -10.138 4.717 16.528 1.00 88.31 92 SER A N 1
ATOM 724 C CA . SER A 1 92 ? -10.295 6.055 15.943 1.00 88.31 92 SER A CA 1
ATOM 725 C C . SER A 1 92 ? -9.014 6.529 15.237 1.00 88.31 92 SER A C 1
ATOM 727 O O . SER A 1 92 ? -9.052 6.966 14.083 1.00 88.31 92 SER A O 1
ATOM 729 N N . LYS A 1 93 ? -7.846 6.343 15.870 1.00 90.06 93 LYS A N 1
ATOM 730 C CA . LYS A 1 93 ? -6.540 6.610 15.238 1.00 90.06 93 LYS A CA 1
ATOM 731 C C . LYS A 1 93 ? -6.312 5.742 14.002 1.00 90.06 93 LYS A C 1
ATOM 733 O O . LYS A 1 93 ? -5.819 6.232 12.988 1.00 90.06 93 LYS A O 1
ATOM 738 N N . PHE A 1 94 ? -6.693 4.467 14.065 1.00 90.75 94 PHE A N 1
ATOM 739 C CA . PHE A 1 94 ? -6.590 3.548 12.935 1.00 90.75 94 PHE A CA 1
ATOM 740 C C . PHE A 1 94 ? -7.487 3.960 11.761 1.00 90.75 94 PHE A C 1
ATOM 742 O O . PHE A 1 94 ? -7.044 3.924 10.617 1.00 90.75 94 PHE A O 1
ATOM 749 N N . LYS A 1 95 ? -8.709 4.428 12.025 1.00 90.94 95 LYS A N 1
ATOM 750 C CA . LYS A 1 95 ? -9.622 4.979 11.014 1.00 90.94 95 LYS A CA 1
ATOM 751 C C . LYS A 1 95 ? -9.016 6.185 10.299 1.00 90.94 95 LYS A C 1
ATOM 753 O O . LYS A 1 95 ? -8.988 6.217 9.070 1.00 90.94 95 LYS A O 1
ATOM 758 N N . ALA A 1 96 ? -8.467 7.136 11.055 1.00 89.31 96 ALA A N 1
ATOM 759 C CA . ALA A 1 96 ? -7.780 8.299 10.491 1.00 89.31 96 ALA A CA 1
ATOM 760 C C . ALA A 1 96 ? -6.560 7.888 9.645 1.00 89.31 96 ALA A C 1
ATOM 762 O O . ALA A 1 96 ? -6.374 8.380 8.530 1.00 89.31 96 ALA A O 1
ATOM 763 N N . TYR A 1 97 ? -5.773 6.928 10.136 1.00 90.69 97 TYR A N 1
ATOM 764 C CA . TYR A 1 97 ? -4.656 6.336 9.400 1.00 90.69 97 TYR A CA 1
ATOM 765 C C . TYR A 1 97 ? -5.099 5.697 8.076 1.00 90.69 97 TYR A C 1
ATOM 767 O O . TYR A 1 97 ? -4.514 5.989 7.032 1.00 90.69 97 TYR A O 1
ATOM 775 N N . MET A 1 98 ? -6.157 4.882 8.088 1.00 90.69 98 MET A N 1
ATOM 776 C CA . MET A 1 98 ? -6.678 4.213 6.892 1.00 90.69 98 MET A CA 1
ATOM 777 C C . MET A 1 98 ? -7.209 5.209 5.857 1.00 90.69 98 MET A C 1
ATOM 779 O O . MET A 1 98 ? -6.928 5.056 4.668 1.00 90.69 98 MET A O 1
ATOM 783 N N . ALA A 1 99 ? -7.908 6.261 6.294 1.00 88.75 99 ALA A N 1
ATOM 784 C CA . ALA A 1 99 ? -8.384 7.326 5.412 1.00 88.75 99 ALA A CA 1
ATOM 785 C C . ALA A 1 99 ? -7.220 8.076 4.742 1.00 88.75 99 ALA A 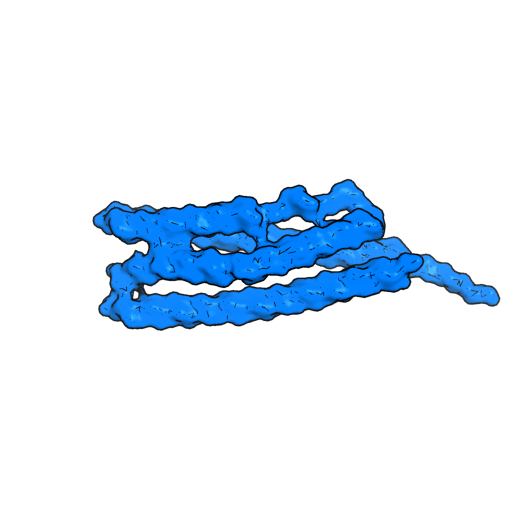C 1
ATOM 787 O O . ALA A 1 99 ? -7.241 8.314 3.531 1.00 88.75 99 ALA A O 1
ATOM 788 N N . ASN A 1 100 ? -6.175 8.395 5.512 1.00 87.56 100 ASN A N 1
ATOM 789 C CA . ASN A 1 100 ? -4.970 9.029 4.989 1.00 87.56 100 ASN A CA 1
ATOM 790 C C . ASN A 1 100 ? -4.265 8.121 3.970 1.00 87.56 100 ASN A C 1
ATOM 792 O O . ASN A 1 100 ? -3.959 8.539 2.855 1.00 87.56 100 ASN A O 1
ATOM 796 N N . ARG A 1 101 ? -4.071 6.844 4.313 1.00 88.75 101 ARG A N 1
ATOM 797 C CA . ARG A 1 101 ? -3.436 5.861 3.432 1.00 88.75 101 ARG A CA 1
ATOM 798 C C . ARG A 1 101 ? -4.193 5.706 2.110 1.00 88.75 101 ARG A C 1
ATOM 800 O O . ARG A 1 101 ? -3.563 5.769 1.056 1.00 88.75 101 ARG A O 1
ATOM 807 N N . LYS A 1 102 ? -5.526 5.594 2.159 1.00 89.25 102 LYS A N 1
ATOM 808 C CA . LYS A 1 102 ? -6.404 5.498 0.980 1.00 89.25 102 LYS A CA 1
ATOM 809 C C . LYS A 1 102 ? -6.223 6.673 0.025 1.00 89.25 102 LYS A C 1
ATOM 811 O O . LYS A 1 102 ? -6.160 6.468 -1.183 1.00 89.25 102 LYS A O 1
ATOM 816 N N . LYS A 1 103 ? -6.121 7.894 0.563 1.00 86.81 103 LYS A N 1
ATOM 817 C CA . LYS A 1 103 ? -5.932 9.112 -0.236 1.00 86.81 103 LYS A CA 1
ATOM 818 C C . LYS A 1 103 ? -4.636 9.059 -1.045 1.00 86.81 103 LYS A C 1
ATOM 820 O O . LYS A 1 103 ? -4.633 9.485 -2.190 1.00 86.81 103 LYS A O 1
ATOM 825 N N . TYR A 1 104 ? -3.554 8.549 -0.459 1.00 86.56 104 TYR A N 1
ATOM 826 C CA . TYR A 1 104 ? -2.227 8.613 -1.070 1.00 86.56 104 TYR A CA 1
ATOM 827 C C . TYR A 1 104 ? -1.828 7.359 -1.862 1.00 86.56 104 TYR A C 1
ATOM 829 O O . TYR A 1 104 ? -1.018 7.471 -2.776 1.00 86.56 104 TYR A O 1
ATOM 837 N N . GLU A 1 105 ? -2.403 6.189 -1.568 1.00 86.06 105 GLU A N 1
ATOM 838 C CA . GLU A 1 105 ? -2.012 4.905 -2.179 1.00 86.06 105 GLU A CA 1
ATOM 839 C C . GLU A 1 105 ? -2.024 4.940 -3.716 1.00 86.06 105 GLU A C 1
ATOM 841 O O . GLU A 1 105 ? -1.061 4.505 -4.346 1.00 86.06 105 GLU A O 1
ATOM 846 N N . ILE A 1 106 ? -3.059 5.530 -4.322 1.00 85.38 106 ILE A N 1
ATOM 847 C CA . ILE A 1 106 ? -3.189 5.583 -5.784 1.00 85.38 106 ILE A CA 1
ATOM 848 C C . ILE A 1 106 ? -2.109 6.446 -6.446 1.00 85.38 106 ILE A C 1
ATOM 850 O O . ILE A 1 106 ? -1.600 6.085 -7.504 1.00 85.38 106 ILE A O 1
ATOM 854 N N . TYR A 1 107 ? -1.716 7.553 -5.809 1.00 87.19 107 TYR A N 1
ATOM 855 C CA . TYR A 1 107 ? -0.693 8.450 -6.345 1.00 87.19 107 TYR A CA 1
ATOM 856 C C . TYR A 1 107 ? 0.679 7.776 -6.346 1.00 87.19 107 TYR A C 1
ATOM 858 O O . TYR A 1 107 ? 1.401 7.856 -7.336 1.00 87.19 107 TYR A O 1
ATOM 866 N N . PHE A 1 108 ? 1.020 7.068 -5.265 1.00 87.31 108 PHE A N 1
ATOM 867 C CA . PHE A 1 108 ? 2.297 6.363 -5.163 1.00 87.31 108 PHE A CA 1
ATOM 868 C C . PHE A 1 108 ? 2.373 5.151 -6.087 1.00 87.31 108 PHE A C 1
ATOM 870 O O . PHE A 1 108 ? 3.394 4.956 -6.744 1.00 87.31 108 PHE A O 1
ATOM 877 N N . LEU A 1 109 ? 1.294 4.370 -6.194 1.00 85.50 109 LEU A N 1
ATOM 878 C CA . LEU A 1 109 ? 1.231 3.269 -7.154 1.00 85.50 109 LEU A CA 1
ATOM 879 C C . LEU A 1 109 ? 1.312 3.778 -8.594 1.00 85.50 109 LEU A C 1
ATOM 881 O O . LEU A 1 109 ? 2.088 3.242 -9.380 1.00 85.50 109 LEU A O 1
ATOM 885 N N . GLY A 1 110 ? 0.567 4.835 -8.928 1.00 86.44 110 GLY A N 1
ATOM 886 C CA . GLY A 1 110 ? 0.614 5.456 -10.250 1.00 86.44 110 GLY A CA 1
ATOM 887 C C . GLY A 1 110 ? 2.016 5.952 -10.599 1.00 86.44 110 GLY A C 1
ATOM 888 O O . GLY A 1 110 ? 2.530 5.630 -11.667 1.00 86.44 110 GLY A O 1
ATOM 889 N N . PHE A 1 111 ? 2.676 6.655 -9.677 1.00 88.94 111 PHE A N 1
ATOM 890 C CA . PHE A 1 111 ? 4.046 7.128 -9.875 1.00 88.94 111 PHE A CA 1
ATOM 891 C C . PHE A 1 111 ? 5.043 5.973 -10.060 1.00 88.94 111 PHE A C 1
ATOM 893 O O . PHE A 1 111 ? 5.853 5.997 -10.988 1.00 88.94 111 PHE A O 1
ATOM 900 N N . TRP A 1 112 ? 4.958 4.929 -9.228 1.00 90.00 112 TRP A N 1
ATOM 901 C CA . TRP A 1 112 ? 5.807 3.741 -9.360 1.00 90.00 112 TRP A CA 1
ATOM 902 C C . TRP A 1 112 ? 5.602 3.045 -10.715 1.00 90.00 112 TRP A C 1
ATOM 904 O O . TRP A 1 112 ? 6.571 2.681 -11.378 1.00 90.00 112 TRP A O 1
ATOM 914 N N . ILE A 1 113 ? 4.363 2.938 -11.192 1.00 87.44 113 ILE A N 1
ATOM 915 C CA . ILE A 1 113 ? 4.058 2.311 -12.487 1.00 87.44 113 ILE A CA 1
ATOM 916 C C . ILE A 1 113 ? 4.561 3.159 -13.655 1.00 87.44 113 ILE A C 1
ATOM 918 O O . ILE A 1 113 ? 5.138 2.613 -14.591 1.00 87.44 113 ILE A O 1
ATOM 922 N N . ILE A 1 114 ? 4.434 4.486 -13.587 1.00 87.25 114 ILE A N 1
ATOM 923 C CA . ILE A 1 114 ? 5.006 5.388 -14.598 1.00 87.25 114 ILE A CA 1
ATOM 924 C C . ILE A 1 114 ? 6.522 5.195 -14.690 1.00 87.25 114 ILE A C 1
ATOM 926 O O . ILE A 1 114 ? 7.060 5.139 -15.792 1.00 87.25 114 ILE A O 1
ATOM 930 N N . SER A 1 115 ? 7.205 5.012 -13.557 1.00 86.50 115 SER A N 1
ATOM 931 C CA . SER A 1 115 ? 8.649 4.743 -13.547 1.00 86.50 115 SER A CA 1
ATOM 932 C C . SER A 1 115 ? 9.029 3.390 -14.173 1.00 86.50 115 SER A C 1
ATOM 934 O O . SER A 1 115 ? 10.140 3.231 -14.676 1.00 86.50 115 SER A O 1
ATOM 936 N N . LEU A 1 116 ? 8.099 2.430 -14.197 1.00 84.19 116 LEU A N 1
ATOM 937 C CA . LEU A 1 116 ? 8.282 1.109 -14.801 1.00 84.19 116 LEU A CA 1
ATOM 938 C C . LEU A 1 116 ? 7.998 1.068 -16.301 1.00 84.19 116 LEU A C 1
ATOM 940 O O . LEU A 1 116 ? 8.548 0.202 -16.980 1.00 84.19 116 LEU A O 1
ATOM 944 N N . ILE A 1 117 ? 7.155 1.960 -16.830 1.00 84.31 117 ILE A N 1
ATOM 945 C CA . ILE A 1 117 ? 6.775 1.945 -18.252 1.00 84.31 117 ILE A CA 1
ATOM 946 C C . ILE A 1 117 ? 8.013 2.039 -19.161 1.00 84.31 117 ILE A C 1
ATOM 948 O O . ILE A 1 117 ? 8.151 1.166 -20.016 1.00 84.31 117 ILE A O 1
ATOM 952 N N . PRO A 1 118 ? 8.955 2.988 -18.980 1.00 80.00 118 PRO A N 1
ATOM 953 C CA . PRO A 1 118 ? 10.145 3.071 -19.828 1.00 80.00 118 PRO A CA 1
ATOM 954 C C . PRO A 1 118 ? 10.988 1.792 -19.798 1.00 80.00 118 PRO A C 1
ATOM 956 O O . PRO A 1 118 ? 11.383 1.290 -20.852 1.00 80.00 118 PRO A O 1
ATOM 959 N N . TYR A 1 119 ? 11.157 1.195 -18.612 1.00 81.25 119 TYR A N 1
ATOM 960 C CA . TYR A 1 119 ? 11.797 -0.110 -18.469 1.00 81.25 119 TYR A CA 1
ATOM 961 C C . TYR A 1 119 ? 11.050 -1.179 -19.280 1.00 81.25 119 TYR A C 1
ATOM 963 O O . TYR A 1 119 ? 11.645 -1.823 -20.139 1.00 81.25 119 TYR A O 1
ATOM 971 N N . ALA A 1 120 ? 9.738 -1.332 -19.089 1.00 81.38 120 ALA A N 1
ATOM 972 C CA . ALA A 1 120 ? 8.941 -2.337 -19.792 1.00 81.38 120 ALA A CA 1
ATOM 973 C C . ALA A 1 120 ? 8.974 -2.147 -21.320 1.00 81.38 120 ALA A C 1
ATOM 975 O O . ALA A 1 120 ? 9.100 -3.120 -22.059 1.00 81.38 120 ALA A O 1
ATOM 976 N N . THR A 1 121 ? 8.948 -0.901 -21.801 1.00 82.75 121 THR A N 1
ATOM 977 C CA . THR A 1 121 ? 9.040 -0.583 -23.236 1.00 82.75 121 THR A CA 1
ATOM 978 C C . THR A 1 121 ? 10.397 -0.908 -23.857 1.00 82.75 121 THR A C 1
ATOM 980 O O . THR A 1 121 ? 10.481 -0.999 -25.075 1.00 82.75 121 THR A O 1
ATOM 983 N N . SER A 1 122 ? 11.450 -1.082 -23.049 1.00 76.94 122 SER A N 1
ATOM 984 C CA . SER A 1 122 ? 12.772 -1.496 -23.542 1.00 76.94 122 SER A CA 1
ATOM 985 C C . SER A 1 122 ? 12.905 -3.010 -23.754 1.00 76.94 122 SER A C 1
ATOM 987 O O . SER A 1 122 ? 13.841 -3.441 -24.418 1.00 76.94 122 SER A O 1
ATOM 989 N N . PHE A 1 123 ? 11.968 -3.806 -23.224 1.00 71.56 123 PHE A N 1
ATOM 990 C CA . PHE A 1 123 ? 11.956 -5.272 -23.346 1.00 71.56 123 PHE A CA 1
ATOM 991 C C . PHE A 1 123 ? 10.754 -5.819 -24.124 1.00 71.56 123 PHE A C 1
ATOM 993 O O . PHE A 1 123 ? 10.751 -6.990 -24.487 1.00 71.56 123 PHE A O 1
ATOM 1000 N N . LEU A 1 124 ? 9.723 -5.003 -24.344 1.00 74.12 124 LEU A N 1
ATOM 1001 C CA . LEU A 1 124 ? 8.553 -5.367 -25.134 1.00 74.12 124 LEU A CA 1
ATOM 1002 C C . LEU A 1 124 ? 8.684 -4.782 -26.540 1.00 74.12 124 LEU A C 1
ATOM 1004 O O . LEU A 1 124 ? 8.879 -3.577 -26.684 1.00 74.12 124 LEU A O 1
ATOM 1008 N N . ASP A 1 125 ? 8.473 -5.614 -27.563 1.00 70.06 125 ASP A N 1
ATOM 1009 C CA . ASP A 1 125 ? 8.531 -5.209 -28.980 1.00 70.06 125 ASP A CA 1
ATOM 1010 C C . ASP A 1 125 ? 7.546 -4.082 -29.323 1.00 70.06 125 ASP A C 1
ATOM 1012 O O . ASP A 1 125 ? 7.737 -3.317 -30.268 1.00 70.06 125 ASP A O 1
ATOM 1016 N N . SER A 1 126 ? 6.483 -3.943 -28.527 1.00 79.12 126 SER A N 1
ATOM 1017 C CA . SER A 1 126 ? 5.482 -2.902 -28.694 1.00 79.12 126 SER A CA 1
ATOM 1018 C C . SER A 1 126 ? 5.343 -2.041 -27.444 1.00 79.12 126 SER A C 1
ATOM 1020 O O . SER A 1 126 ? 4.815 -2.462 -26.410 1.00 79.12 126 SER A O 1
ATOM 1022 N N . LYS A 1 127 ? 5.716 -0.765 -27.592 1.00 79.75 127 LYS A N 1
ATOM 1023 C CA . LYS A 1 127 ? 5.535 0.275 -26.567 1.00 79.75 127 LYS A CA 1
ATOM 1024 C C . LYS A 1 127 ? 4.077 0.402 -26.113 1.00 79.75 127 LYS A C 1
ATOM 1026 O O . LYS A 1 127 ? 3.803 0.682 -24.950 1.00 79.75 127 LYS A O 1
ATOM 1031 N N . LEU A 1 128 ? 3.144 0.158 -27.033 1.00 83.31 128 LEU A N 1
ATOM 1032 C CA . LEU A 1 128 ? 1.708 0.266 -26.798 1.00 83.31 128 LEU A CA 1
ATOM 1033 C C . LEU A 1 128 ? 1.216 -0.834 -25.840 1.00 83.31 128 LEU A C 1
ATOM 1035 O O . LEU A 1 128 ? 0.437 -0.550 -24.934 1.00 83.31 128 LEU A O 1
ATOM 1039 N N . HIS A 1 129 ? 1.748 -2.055 -25.956 1.00 81.88 129 HIS A N 1
ATOM 1040 C CA . HIS A 1 129 ? 1.409 -3.161 -25.053 1.00 81.88 129 HIS A CA 1
ATOM 1041 C C . HIS A 1 129 ? 1.902 -2.908 -23.624 1.00 81.88 129 HIS A C 1
ATOM 1043 O O . HIS A 1 129 ? 1.169 -3.170 -22.672 1.00 81.88 129 HIS A O 1
ATOM 1049 N N . ALA A 1 130 ? 3.101 -2.338 -23.463 1.00 81.19 130 ALA A N 1
ATOM 1050 C CA . ALA A 1 130 ? 3.642 -1.971 -22.153 1.00 81.19 130 ALA A CA 1
ATOM 1051 C C . ALA A 1 130 ? 2.740 -0.958 -21.424 1.00 81.19 130 ALA A C 1
ATOM 1053 O O . ALA A 1 130 ? 2.441 -1.115 -20.240 1.00 81.19 130 ALA A O 1
ATOM 1054 N N . ILE A 1 131 ? 2.270 0.060 -22.152 1.00 84.38 131 ILE A N 1
ATOM 1055 C CA . ILE A 1 131 ? 1.375 1.094 -21.622 1.00 84.38 131 ILE A CA 1
ATOM 1056 C C . ILE A 1 131 ? 0.002 0.502 -21.284 1.00 84.38 131 ILE A C 1
ATOM 1058 O O . ILE A 1 131 ? -0.515 0.749 -20.195 1.00 84.38 131 ILE A O 1
ATOM 1062 N N . LEU A 1 132 ? -0.579 -0.315 -22.170 1.00 87.19 132 LEU A N 1
ATOM 1063 C CA . LEU A 1 132 ? -1.867 -0.972 -21.915 1.00 87.19 132 LEU A CA 1
ATOM 1064 C C . LEU A 1 132 ? -1.810 -1.889 -20.690 1.00 87.19 132 LEU A C 1
ATOM 1066 O O . LEU A 1 132 ? -2.710 -1.847 -19.853 1.00 87.19 132 LEU A O 1
ATOM 1070 N N . PHE A 1 133 ? -0.740 -2.674 -20.552 1.00 84.44 133 PHE A N 1
ATOM 1071 C CA . PHE A 1 133 ? -0.547 -3.544 -19.396 1.00 84.44 133 PHE A CA 1
ATOM 1072 C C . PHE A 1 133 ? -0.422 -2.738 -18.099 1.00 84.44 133 PHE A C 1
ATOM 1074 O O . PHE A 1 133 ? -1.043 -3.084 -17.095 1.00 84.44 133 PHE A O 1
ATOM 1081 N N . ALA A 1 134 ? 0.314 -1.623 -18.127 1.00 84.75 134 ALA A N 1
ATOM 1082 C CA . ALA A 1 134 ? 0.432 -0.715 -16.992 1.00 84.75 134 ALA A CA 1
ATOM 1083 C C . ALA A 1 134 ? -0.927 -0.119 -16.581 1.00 84.75 134 ALA A C 1
ATOM 1085 O O . ALA A 1 134 ? -1.269 -0.139 -15.400 1.00 84.75 134 ALA A O 1
ATOM 1086 N N . ILE A 1 135 ? -1.731 0.352 -17.541 1.00 87.81 135 ILE A N 1
ATOM 1087 C CA . ILE A 1 135 ? -3.077 0.892 -17.281 1.00 87.81 135 ILE A CA 1
ATOM 1088 C C . ILE A 1 135 ? -3.988 -0.187 -16.690 1.00 87.81 135 ILE A C 1
ATOM 1090 O O . ILE A 1 135 ? -4.655 0.056 -15.681 1.00 87.81 135 ILE A O 1
ATOM 1094 N N . LEU A 1 136 ? -3.994 -1.385 -17.282 1.00 89.31 136 LEU A N 1
ATOM 1095 C CA . LEU A 1 136 ? -4.793 -2.507 -16.797 1.00 89.31 136 LEU A CA 1
ATOM 1096 C C . LEU A 1 136 ? -4.399 -2.883 -15.364 1.00 89.31 136 LEU A C 1
ATOM 1098 O O . LEU A 1 136 ? -5.266 -3.058 -14.509 1.00 89.31 136 LEU A O 1
ATOM 1102 N N . TYR A 1 137 ? -3.098 -2.942 -15.078 1.00 86.69 137 TYR A N 1
ATOM 1103 C CA . TYR A 1 137 ? -2.587 -3.216 -13.740 1.00 86.69 137 TYR A CA 1
ATOM 1104 C C . TYR A 1 137 ? -3.020 -2.142 -12.727 1.00 86.69 137 TYR A C 1
ATOM 1106 O O . TYR A 1 137 ? -3.541 -2.494 -11.666 1.00 86.69 137 TYR A O 1
ATOM 1114 N N . ILE A 1 138 ? -2.905 -0.844 -13.059 1.00 86.69 138 ILE A N 1
ATOM 1115 C CA . ILE A 1 138 ? -3.410 0.254 -12.208 1.00 86.69 138 ILE A CA 1
ATOM 1116 C C . ILE A 1 138 ? -4.896 0.060 -11.916 1.00 86.69 138 ILE A C 1
ATOM 1118 O O . ILE A 1 138 ? -5.312 0.168 -10.760 1.00 86.69 138 ILE A O 1
ATOM 1122 N N . ALA A 1 139 ? -5.697 -0.223 -12.945 1.00 87.75 139 ALA A N 1
ATOM 1123 C CA . ALA A 1 139 ? -7.140 -0.374 -12.809 1.00 87.75 139 ALA A CA 1
ATOM 1124 C C . ALA A 1 139 ? -7.496 -1.533 -11.866 1.00 87.75 139 ALA A C 1
ATOM 1126 O O . ALA A 1 139 ? -8.260 -1.341 -10.916 1.00 87.75 139 ALA A O 1
ATOM 1127 N N . VAL A 1 140 ? -6.889 -2.707 -12.068 1.00 89.50 140 VAL A N 1
ATOM 1128 C CA . VAL A 1 140 ? -7.118 -3.893 -11.229 1.00 89.50 140 VAL A CA 1
ATOM 1129 C C . VAL A 1 140 ? -6.721 -3.621 -9.779 1.00 89.50 140 VAL A C 1
ATOM 1131 O O . VAL A 1 140 ? -7.526 -3.837 -8.871 1.00 89.50 140 VAL A O 1
ATOM 1134 N N . VAL A 1 141 ? -5.517 -3.090 -9.545 1.00 87.25 141 VAL A N 1
ATOM 1135 C CA . VAL A 1 141 ? -5.032 -2.801 -8.187 1.00 87.25 141 VAL A CA 1
ATOM 1136 C C . VAL A 1 141 ? -5.899 -1.743 -7.504 1.00 87.25 141 VAL A C 1
ATOM 1138 O O . VAL A 1 141 ? -6.227 -1.891 -6.329 1.00 87.25 141 VAL A O 1
ATOM 1141 N N . THR A 1 142 ? -6.348 -0.721 -8.235 1.00 86.81 142 THR A N 1
ATOM 1142 C CA . THR A 1 142 ? -7.228 0.327 -7.696 1.00 86.81 142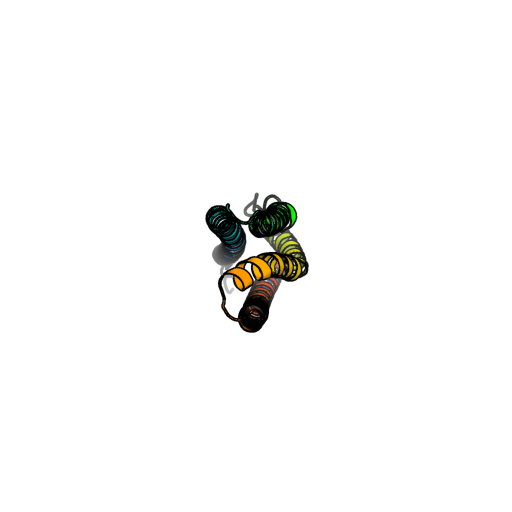 THR A CA 1
ATOM 1143 C C . THR A 1 142 ? -8.579 -0.238 -7.266 1.00 86.81 142 THR A C 1
ATOM 1145 O O . THR A 1 142 ? -9.062 0.076 -6.175 1.00 86.81 142 THR A O 1
ATOM 1148 N N . VAL A 1 143 ? -9.193 -1.097 -8.087 1.00 90.31 143 VAL A N 1
ATOM 1149 C CA . VAL A 1 143 ? -10.473 -1.739 -7.754 1.00 90.31 143 VAL A CA 1
ATOM 1150 C C . VAL A 1 143 ? -10.318 -2.634 -6.525 1.00 90.31 143 VAL A C 1
ATOM 1152 O O . VAL A 1 143 ? -11.083 -2.489 -5.568 1.00 90.31 143 VAL A O 1
ATOM 1155 N N . LEU A 1 144 ? -9.306 -3.506 -6.507 1.00 89.44 144 LEU A N 1
ATOM 1156 C CA . LEU A 1 144 ? -9.035 -4.397 -5.375 1.00 89.44 144 LEU A CA 1
ATOM 1157 C C . LEU A 1 144 ? -8.733 -3.617 -4.091 1.00 89.44 144 LEU A C 1
ATOM 1159 O O . LEU A 1 144 ? -9.293 -3.925 -3.037 1.00 89.44 144 LEU A O 1
ATOM 1163 N N . GLY A 1 145 ? -7.914 -2.568 -4.186 1.00 87.44 145 GLY A N 1
ATOM 1164 C CA . GLY A 1 145 ? -7.611 -1.671 -3.076 1.00 87.44 145 GLY A CA 1
ATOM 1165 C C . GLY A 1 145 ? -8.878 -1.023 -2.528 1.00 87.44 145 GLY A C 1
ATOM 1166 O O . GLY A 1 145 ? -9.154 -1.107 -1.332 1.00 87.44 145 GLY A O 1
ATOM 1167 N N . ASN A 1 146 ? -9.721 -0.449 -3.390 1.00 89.44 146 ASN A N 1
ATOM 1168 C CA . ASN A 1 146 ? -10.953 0.209 -2.955 1.00 89.44 146 ASN A CA 1
ATOM 1169 C C . ASN A 1 146 ? -11.950 -0.772 -2.308 1.00 89.44 146 ASN A C 1
ATOM 1171 O O . ASN A 1 146 ? -12.609 -0.422 -1.327 1.00 89.44 146 ASN A O 1
ATOM 1175 N N . LEU A 1 147 ? -12.039 -2.012 -2.805 1.00 91.50 147 LEU A N 1
ATOM 1176 C CA . LEU A 1 147 ? -12.823 -3.077 -2.169 1.00 91.50 147 LEU A CA 1
ATOM 1177 C C . LEU A 1 147 ? -12.276 -3.433 -0.780 1.00 91.50 147 LEU A C 1
ATOM 1179 O O . LEU A 1 147 ? -13.053 -3.551 0.172 1.00 91.50 147 LEU A O 1
ATOM 1183 N N . ALA A 1 148 ? -10.953 -3.545 -0.640 1.00 89.19 148 ALA A N 1
ATOM 1184 C CA . ALA A 1 148 ? -10.304 -3.794 0.644 1.00 89.19 148 ALA A CA 1
ATOM 1185 C C . ALA A 1 148 ? -10.561 -2.651 1.639 1.00 89.19 148 ALA A C 1
ATOM 1187 O O . ALA A 1 148 ? -10.961 -2.914 2.774 1.00 89.19 148 ALA A O 1
ATOM 1188 N N . TYR A 1 149 ? -10.434 -1.391 1.206 1.00 91.00 149 TYR A N 1
ATOM 1189 C CA . TYR A 1 149 ? -10.750 -0.218 2.027 1.00 91.00 149 TYR A CA 1
ATOM 1190 C C . TYR A 1 149 ? -12.209 -0.220 2.484 1.00 91.00 149 TYR A C 1
ATOM 1192 O O . TYR A 1 149 ? -12.466 -0.108 3.678 1.00 91.00 149 TYR A O 1
ATOM 1200 N N . LYS A 1 150 ? -13.166 -0.456 1.575 1.00 91.62 150 LYS A N 1
ATOM 1201 C CA . LYS A 1 150 ? -14.591 -0.561 1.934 1.00 91.62 150 LYS A CA 1
ATOM 1202 C C . LYS A 1 150 ? -14.851 -1.658 2.966 1.00 91.62 150 LYS A C 1
ATOM 1204 O O . LYS A 1 150 ? -15.677 -1.477 3.858 1.00 91.62 150 LYS A O 1
ATOM 1209 N N . LYS A 1 151 ? -14.173 -2.805 2.854 1.00 92.38 151 LYS A N 1
ATOM 1210 C CA . LYS A 1 151 ? -14.290 -3.892 3.834 1.00 92.38 151 LYS A CA 1
ATOM 1211 C C . LYS A 1 151 ? -13.751 -3.466 5.201 1.00 92.38 151 LYS A C 1
ATOM 1213 O O . LYS A 1 151 ? -14.400 -3.733 6.207 1.00 92.38 151 LYS A O 1
ATOM 1218 N N . ILE A 1 152 ? -12.603 -2.793 5.238 1.00 92.06 152 ILE A N 1
ATOM 1219 C CA . ILE A 1 152 ? -11.999 -2.302 6.483 1.00 92.06 152 ILE A CA 1
ATOM 1220 C C . ILE A 1 152 ? -12.881 -1.233 7.134 1.00 92.06 152 ILE A C 1
ATOM 1222 O O . ILE A 1 152 ? -13.145 -1.336 8.328 1.00 92.06 152 ILE A O 1
ATOM 1226 N N . ASP A 1 153 ? -13.412 -0.283 6.361 1.00 92.81 153 ASP A N 1
ATOM 1227 C CA . ASP A 1 153 ? -14.319 0.760 6.857 1.00 92.81 153 ASP A CA 1
ATOM 1228 C C . ASP A 1 153 ? -15.557 0.150 7.537 1.00 92.81 153 ASP A C 1
ATOM 1230 O O . ASP A 1 153 ? -15.944 0.577 8.624 1.00 92.81 153 ASP A O 1
ATOM 1234 N N . LYS A 1 154 ? -16.136 -0.910 6.949 1.00 93.12 154 LYS A N 1
ATOM 1235 C CA . LYS A 1 154 ? -17.255 -1.654 7.555 1.00 93.12 154 LYS A CA 1
ATOM 1236 C C . LYS A 1 154 ? -16.872 -2.321 8.878 1.00 93.12 154 LYS A C 1
ATOM 1238 O O . LYS A 1 154 ? -17.647 -2.259 9.827 1.00 93.12 154 LYS A O 1
ATOM 1243 N N . ILE A 1 155 ? -15.697 -2.952 8.952 1.00 92.25 155 ILE A N 1
ATOM 1244 C CA . ILE A 1 155 ? -15.225 -3.603 10.186 1.00 92.25 155 ILE A CA 1
ATOM 1245 C C . ILE A 1 155 ? -14.974 -2.555 11.278 1.00 92.25 155 ILE A C 1
ATOM 1247 O O . ILE A 1 155 ? -15.357 -2.771 12.424 1.00 92.25 155 ILE A O 1
ATOM 1251 N N . ILE A 1 156 ? -14.374 -1.413 10.932 1.00 91.75 156 ILE A N 1
ATOM 1252 C CA . ILE A 1 156 ? -14.147 -0.304 11.868 1.00 91.75 156 ILE A CA 1
ATOM 1253 C C . ILE A 1 156 ? -15.480 0.227 12.400 1.00 91.75 156 ILE A C 1
ATOM 1255 O O . ILE A 1 156 ? -15.636 0.329 13.612 1.00 91.75 156 ILE A O 1
ATOM 1259 N N . ALA A 1 157 ? -16.447 0.511 11.523 1.00 91.81 157 ALA A N 1
ATOM 1260 C CA . ALA A 1 157 ? -17.762 1.009 11.930 1.00 91.81 157 ALA A CA 1
ATOM 1261 C C . ALA A 1 157 ? -18.498 0.018 12.848 1.00 91.81 157 ALA A C 1
ATOM 1263 O O . ALA A 1 157 ? -19.132 0.422 13.821 1.00 91.81 157 ALA A O 1
ATOM 1264 N N . HIS A 1 158 ? -18.374 -1.284 12.572 1.00 90.69 158 HIS A N 1
ATOM 1265 C CA . HIS A 1 158 ? -18.930 -2.323 13.431 1.00 90.69 158 HIS A CA 1
ATOM 1266 C C . HIS A 1 158 ? -18.267 -2.336 14.816 1.00 90.69 158 HIS A C 1
ATOM 1268 O O . HIS A 1 158 ? -18.974 -2.324 15.819 1.00 90.69 158 HIS A O 1
ATOM 1274 N N . LEU A 1 159 ? -16.931 -2.269 14.884 1.00 88.88 159 LEU A N 1
ATOM 1275 C CA . LEU A 1 159 ? -16.200 -2.194 16.154 1.00 88.88 159 LEU A CA 1
ATOM 1276 C C . LEU A 1 159 ? -16.552 -0.934 16.963 1.00 88.88 159 LEU A C 1
ATOM 1278 O O . LEU A 1 159 ? -16.706 -1.020 18.179 1.00 88.88 159 LEU A O 1
ATOM 1282 N N . GLU A 1 160 ? -16.693 0.222 16.306 1.00 88.19 160 GLU A N 1
ATOM 1283 C CA . GLU A 1 160 ? -17.121 1.474 16.950 1.00 88.19 160 GLU A CA 1
ATOM 1284 C C . GLU A 1 160 ? -18.530 1.328 17.551 1.00 88.19 160 GLU A C 1
ATOM 1286 O O . GLU A 1 160 ? -18.738 1.676 18.714 1.00 88.19 160 GLU A O 1
ATOM 1291 N N . SER A 1 161 ? -19.472 0.753 16.795 1.00 86.62 161 SER A N 1
ATOM 1292 C CA . SER A 1 161 ? -20.850 0.523 17.248 1.00 86.62 161 SER A CA 1
ATOM 1293 C C . SER A 1 161 ? -20.930 -0.451 18.426 1.00 86.62 161 SER A C 1
ATOM 1295 O O . SER A 1 161 ? -21.624 -0.168 19.404 1.00 86.62 161 SER A O 1
ATOM 1297 N N . GLU A 1 162 ? -20.202 -1.571 18.379 1.00 85.50 162 GLU A N 1
ATOM 1298 C CA . GLU A 1 162 ? -20.205 -2.535 19.481 1.00 85.50 162 GLU A CA 1
ATOM 1299 C C . GLU A 1 162 ? -19.609 -1.936 20.762 1.00 85.50 162 GLU A C 1
ATOM 1301 O O . GLU A 1 162 ? -20.127 -2.182 21.849 1.00 85.50 162 GLU A O 1
ATOM 1306 N N . LEU A 1 163 ? -18.550 -1.126 20.658 1.00 81.88 163 LEU A N 1
ATOM 1307 C CA . LEU A 1 163 ? -17.928 -0.476 21.815 1.00 81.88 163 LEU A CA 1
ATOM 1308 C C . LEU A 1 163 ? -18.808 0.625 22.422 1.00 81.88 163 LEU A C 1
ATOM 1310 O O . LEU A 1 163 ? -18.809 0.779 23.640 1.00 81.88 163 LEU A O 1
ATOM 1314 N N . GLN A 1 164 ? -19.563 1.363 21.602 1.00 79.31 164 GLN A N 1
ATOM 1315 C CA . GLN A 1 164 ? -20.522 2.371 22.075 1.00 79.31 164 GLN A CA 1
ATOM 1316 C C . GLN A 1 164 ? -21.738 1.745 22.766 1.00 79.31 164 GLN A C 1
ATOM 1318 O O . GLN A 1 164 ? -22.248 2.322 23.714 1.00 79.31 164 GLN A O 1
ATOM 1323 N N . SER A 1 165 ? -22.177 0.557 22.337 1.00 71.12 165 SER A N 1
ATOM 1324 C CA . SER A 1 165 ? -23.333 -0.139 22.931 1.00 71.12 165 SER A CA 1
ATOM 1325 C C . SER A 1 165 ? -23.089 -0.721 24.334 1.00 71.12 165 SER A C 1
ATOM 1327 O O . SER A 1 165 ? -24.023 -1.215 24.962 1.00 71.12 165 SER A O 1
ATOM 1329 N N . ILE A 1 166 ? -21.834 -0.717 24.801 1.00 59.66 166 ILE A N 1
ATOM 1330 C CA . ILE A 1 166 ? -21.416 -1.257 26.106 1.00 59.66 166 ILE A CA 1
ATOM 1331 C C . ILE A 1 166 ? -21.192 -0.127 27.136 1.00 59.66 166 ILE A C 1
ATOM 1333 O O . ILE A 1 166 ? -21.063 -0.419 28.325 1.00 59.66 166 ILE A O 1
ATOM 1337 N N . GLN A 1 167 ? -21.133 1.139 26.695 1.00 49.84 167 GLN A N 1
ATOM 1338 C CA . GLN A 1 167 ? -21.091 2.317 27.575 1.00 49.84 167 GLN A CA 1
ATOM 1339 C C . GLN A 1 167 ? -22.492 2.714 28.033 1.00 49.84 167 GLN A C 1
ATOM 1341 O O . GLN A 1 167 ? -22.577 3.203 29.179 1.00 49.84 167 GLN A O 1
#

Nearest PDB structures (foldseek):
  1i4d-assembly1_A  TM=2.819E-01  e=3.600E+00  Homo sapiens
  7sqc-assembly1_1H  TM=2.621E-01  e=6.302E+00  Chlamydomonas reinhardtii
  7sqc-assembly1_1F  TM=2.605E-01  e=5.989E+00  Chlamydomonas reinhardtii
  7n6g-assembly1_1T  TM=2.588E-01  e=5.989E+00  Chlamydomonas reinhardtii